Protein AF-A0A9X3BGC1-F1 (afdb_monomer)

Solvent-accessible surface area (backbone atoms only — not comparable to full-atom values): 6948 Å² total; per-residue (Å²): 108,71,72,33,50,47,50,57,51,48,34,34,52,51,17,37,50,50,28,70,72,68,67,51,97,57,63,31,66,60,45,12,53,51,51,49,50,52,40,46,73,70,64,81,45,66,65,68,52,52,48,57,48,52,49,52,49,60,74,45,37,70,66,66,46,47,63,60,49,56,63,49,56,81,45,43,73,62,47,64,76,44,41,67,65,52,52,50,51,54,53,50,49,51,55,50,52,52,51,50,53,52,49,52,50,50,54,54,49,56,58,52,52,67,66,59,78,71,77,82,82,86,129

Foldseek 3Di:
DVVLVCLLVVLLVVLVVVCVVVVDPDRSNVSSVVSVVVCVVVVVDDPVSNVVVVCVCVVCVVVVVVVVVVVCVVVVVVCVVCVVVVVCVVVVVVVVVVVVVVVVVVVVVVVVVVVVVVPPPDD

Secondary structure (DSSP, 8-state):
-HHHHHHHHHHHHHHHHHHHHHT--S-HHHHHHHHHHHHHHTT-S-HHHHHHHHHHHHHTHHHHHHHHHHHHHTTHHHHHHTHHHHHHHHHHHHHHHHHHHHHHHHHHHHHHHHHHTTSSS--

pLDDT: mean 82.37, std 14.38, range [38.72, 96.31]

Radius of gyration: 22.06 Å; Cα contacts (8 Å, |Δi|>4): 43; chains: 1; bounding box: 65×42×44 Å

Organism: NCBI:txid2982496

Structure (mmCIF, N/CA/C/O backbone):
data_AF-A0A9X3BGC1-F1
#
_entry.id   AF-A0A9X3BGC1-F1
#
loop_
_atom_site.group_PDB
_atom_site.id
_atom_site.type_symbol
_atom_site.label_atom_id
_atom_site.label_alt_id
_atom_site.label_comp_id
_atom_site.label_asym_id
_atom_site.label_entity_id
_atom_site.label_seq_id
_atom_site.pdbx_PDB_ins_code
_atom_site.Cartn_x
_atom_site.Cartn_y
_atom_site.Cartn_z
_atom_site.occupancy
_atom_site.B_iso_or_equiv
_atom_site.auth_seq_id
_atom_site.auth_comp_id
_atom_site.auth_asym_id
_atom_site.auth_atom_id
_atom_site.pdbx_PDB_model_num
ATOM 1 N N . MET A 1 1 ? 4.385 7.498 22.507 1.00 65.38 1 MET A N 1
ATOM 2 C CA . MET A 1 1 ? 4.896 6.964 21.225 1.00 65.38 1 MET A CA 1
ATOM 3 C C . MET A 1 1 ? 4.723 5.454 21.062 1.00 65.38 1 MET A C 1
ATOM 5 O O . MET A 1 1 ? 3.961 5.062 20.190 1.00 65.38 1 MET A O 1
ATOM 9 N N . ILE A 1 2 ? 5.319 4.586 21.894 1.00 76.50 2 ILE A N 1
ATOM 10 C CA . ILE A 1 2 ? 5.221 3.112 21.717 1.00 76.50 2 ILE A CA 1
ATOM 11 C C . ILE A 1 2 ? 3.773 2.591 21.761 1.00 76.50 2 ILE A C 1
ATOM 13 O O . ILE A 1 2 ? 3.368 1.829 20.888 1.00 76.50 2 ILE A O 1
ATOM 17 N N . LYS A 1 3 ? 2.950 3.084 22.700 1.00 76.75 3 LYS A N 1
ATOM 18 C CA . LYS A 1 3 ? 1.509 2.767 22.753 1.00 76.75 3 LYS A CA 1
ATOM 19 C C . LYS A 1 3 ? 0.754 3.155 21.473 1.00 76.75 3 LYS A C 1
ATOM 21 O O . LYS A 1 3 ? -0.196 2.483 21.108 1.0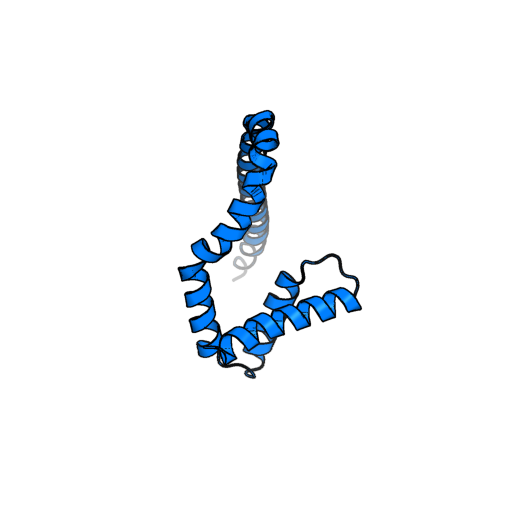0 76.75 3 LYS A O 1
ATOM 26 N N . GLN A 1 4 ? 1.173 4.222 20.792 1.00 81.81 4 GLN A N 1
ATOM 27 C CA . GLN A 1 4 ? 0.526 4.728 19.574 1.00 81.81 4 GLN A CA 1
ATOM 28 C C . GLN A 1 4 ? 0.925 3.894 18.350 1.00 81.81 4 GLN A C 1
ATOM 30 O O . GLN A 1 4 ? 0.061 3.513 17.565 1.00 81.81 4 GLN A O 1
ATOM 35 N N . CYS A 1 5 ? 2.209 3.532 18.239 1.00 82.19 5 CYS A N 1
ATOM 36 C CA . CYS A 1 5 ? 2.678 2.551 17.254 1.00 82.19 5 CYS A CA 1
ATOM 37 C C . CYS A 1 5 ? 1.954 1.212 17.403 1.00 82.19 5 CYS A C 1
ATOM 39 O O . CYS A 1 5 ? 1.499 0.653 16.410 1.00 82.19 5 CYS A O 1
ATOM 41 N N . ALA A 1 6 ? 1.806 0.724 18.638 1.00 85.19 6 ALA A N 1
ATOM 42 C CA . ALA A 1 6 ? 1.115 -0.532 18.913 1.00 85.19 6 ALA A CA 1
ATOM 43 C C . ALA A 1 6 ? -0.356 -0.508 18.466 1.00 85.19 6 ALA A C 1
ATOM 45 O O . ALA A 1 6 ? -0.866 -1.539 18.048 1.00 85.19 6 ALA A O 1
ATOM 46 N N . ILE A 1 7 ? -1.026 0.651 18.491 1.00 85.81 7 ILE A N 1
ATOM 47 C CA . ILE A 1 7 ? -2.402 0.782 17.984 1.00 85.81 7 ILE A CA 1
ATOM 48 C C . ILE A 1 7 ? -2.439 0.628 16.458 1.00 85.81 7 ILE A C 1
ATOM 50 O O . ILE A 1 7 ? -3.262 -0.131 15.953 1.00 85.81 7 ILE A O 1
ATOM 54 N N . ILE A 1 8 ? -1.554 1.307 15.715 1.00 87.19 8 ILE A N 1
ATOM 55 C CA . ILE A 1 8 ? -1.519 1.205 14.243 1.00 87.19 8 ILE A CA 1
ATOM 56 C C . ILE A 1 8 ? -1.108 -0.204 13.805 1.00 87.19 8 ILE A C 1
ATOM 58 O O . ILE A 1 8 ? -1.780 -0.804 12.968 1.00 87.19 8 ILE A O 1
ATOM 62 N N . LEU A 1 9 ? -0.038 -0.747 14.393 1.00 88.25 9 LEU A N 1
ATOM 63 C CA . LEU A 1 9 ? 0.436 -2.096 14.087 1.00 88.25 9 LEU A CA 1
ATOM 64 C C . LEU A 1 9 ? -0.573 -3.158 14.522 1.00 88.25 9 LEU A C 1
ATO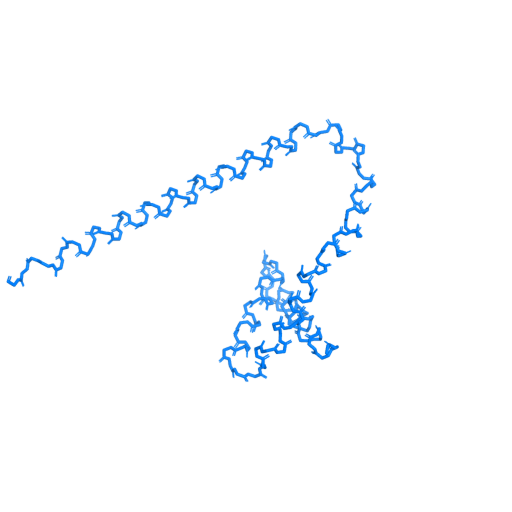M 66 O O . LEU A 1 9 ? -0.866 -4.052 13.745 1.00 88.25 9 LEU A O 1
ATOM 70 N N . GLY A 1 10 ? -1.170 -3.028 15.709 1.00 88.25 10 GLY A N 1
ATOM 71 C CA . GLY A 1 10 ? -2.209 -3.941 16.181 1.00 88.25 10 GLY A CA 1
ATOM 72 C C . GLY A 1 10 ? -3.435 -3.936 15.272 1.00 88.25 10 GLY A C 1
ATOM 73 O O . GLY A 1 10 ? -3.951 -4.995 14.934 1.00 88.25 10 GLY A O 1
ATOM 74 N N . CYS A 1 11 ? -3.860 -2.764 14.797 1.00 86.38 11 CYS A N 1
ATOM 75 C CA . CYS A 1 11 ? -4.944 -2.648 13.825 1.00 86.38 11 CYS A CA 1
ATOM 76 C C . CYS A 1 11 ? -4.602 -3.334 12.490 1.00 86.38 11 CYS A C 1
ATOM 78 O O . CYS A 1 11 ? -5.440 -4.030 11.918 1.00 86.38 11 CYS A O 1
ATOM 80 N N . LEU A 1 12 ? -3.360 -3.188 12.018 1.00 89.19 12 LEU A N 1
ATOM 81 C CA . LEU A 1 12 ? -2.870 -3.876 10.824 1.00 89.19 12 LEU A CA 1
ATOM 82 C C . LEU A 1 12 ? -2.851 -5.399 11.020 1.00 89.19 12 LEU A C 1
ATOM 84 O O . LEU A 1 12 ? -3.343 -6.115 10.155 1.00 89.19 12 LEU A O 1
ATOM 88 N N . THR A 1 13 ? -2.352 -5.887 12.161 1.00 90.25 13 THR A N 1
ATOM 89 C CA . THR A 1 13 ? -2.333 -7.317 12.508 1.00 90.25 13 THR A CA 1
ATOM 90 C C . THR A 1 13 ? -3.743 -7.892 12.594 1.00 90.25 13 THR A C 1
ATOM 92 O O . THR A 1 13 ? -3.988 -8.977 12.080 1.00 90.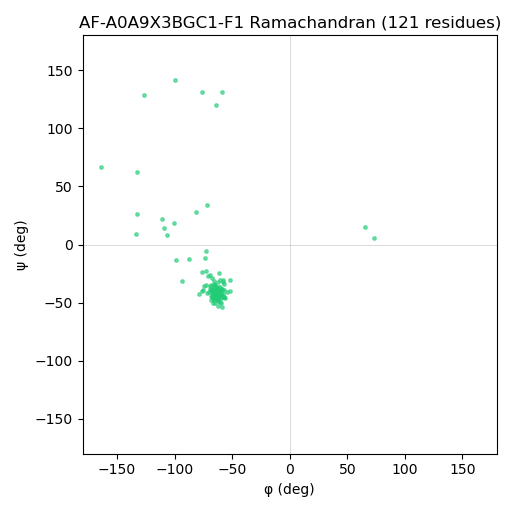25 13 THR A O 1
ATOM 95 N N . ILE A 1 14 ? -4.692 -7.165 13.193 1.00 88.56 14 ILE A N 1
ATOM 96 C CA . ILE A 1 14 ? -6.101 -7.581 13.233 1.00 88.56 14 ILE A CA 1
ATOM 97 C C . ILE A 1 14 ? -6.693 -7.592 11.818 1.00 88.56 14 ILE A C 1
ATOM 99 O O . ILE A 1 14 ? -7.418 -8.518 11.472 1.00 88.56 14 ILE A O 1
ATOM 103 N N . GLY A 1 15 ? -6.368 -6.604 10.980 1.00 86.81 15 GLY A N 1
ATOM 104 C CA . GLY A 1 15 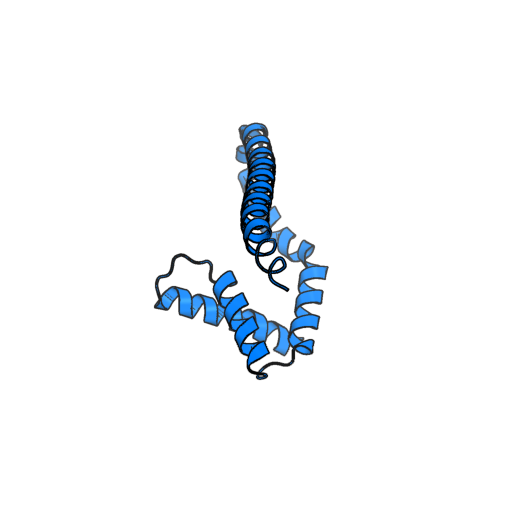? -6.796 -6.576 9.581 1.00 86.81 15 GLY A CA 1
ATOM 105 C C . GLY A 1 15 ? -6.261 -7.757 8.767 1.00 86.81 15 GLY A C 1
ATOM 106 O O . GLY A 1 15 ? -6.999 -8.328 7.970 1.00 86.81 15 GLY A O 1
ATOM 107 N N . GLU A 1 16 ? -5.013 -8.159 9.005 1.00 89.12 16 GLU A N 1
ATOM 108 C CA . GLU A 1 16 ? -4.394 -9.348 8.405 1.00 89.12 16 GLU A CA 1
ATOM 109 C C . GLU A 1 16 ? -5.078 -10.629 8.900 1.00 89.12 16 GLU A C 1
ATOM 111 O O . GLU A 1 16 ? -5.519 -11.444 8.096 1.00 89.12 16 GLU A O 1
ATOM 116 N N . LEU A 1 17 ? -5.321 -10.739 10.210 1.00 88.75 17 LEU A N 1
ATOM 117 C CA . LEU A 1 17 ? -6.059 -11.854 10.801 1.00 88.75 17 LEU A CA 1
ATOM 118 C C . LEU A 1 17 ? -7.460 -11.995 10.175 1.00 88.75 17 LEU A C 1
ATOM 120 O O . LEU A 1 17 ? -7.854 -13.086 9.776 1.00 88.75 17 LEU A O 1
ATOM 124 N N . ILE A 1 18 ? -8.196 -10.890 10.013 1.00 84.88 18 ILE A N 1
ATOM 125 C CA . ILE A 1 18 ? -9.524 -10.881 9.381 1.00 84.88 18 ILE A CA 1
ATOM 126 C C . ILE A 1 18 ? -9.447 -11.310 7.911 1.00 84.88 18 ILE A C 1
ATOM 128 O O . ILE A 1 18 ? -10.298 -12.079 7.461 1.00 84.88 18 ILE A O 1
ATOM 132 N N . VAL A 1 19 ? -8.450 -10.842 7.154 1.00 86.62 19 VAL A N 1
ATOM 133 C CA . VAL A 1 19 ? -8.247 -11.252 5.754 1.00 86.62 19 VAL A CA 1
ATOM 134 C C . VAL A 1 19 ? -7.938 -12.741 5.661 1.00 86.62 19 VAL A C 1
ATOM 136 O O . VAL A 1 19 ? -8.561 -13.438 4.860 1.00 86.62 19 VAL A O 1
ATOM 139 N N . SER A 1 20 ? -7.046 -13.231 6.519 1.00 82.56 20 SER A N 1
ATOM 140 C CA . SER A 1 20 ? -6.670 -14.639 6.602 1.00 82.56 20 SER A CA 1
ATOM 141 C C . SER A 1 20 ? -7.853 -15.540 6.991 1.00 82.56 20 SER A C 1
ATOM 143 O O . SER A 1 20 ? -7.989 -16.629 6.442 1.00 82.56 20 SER A O 1
ATOM 145 N N . LEU A 1 21 ? -8.760 -15.081 7.864 1.00 83.94 21 LEU A N 1
ATOM 146 C CA . LEU A 1 21 ? -9.988 -15.811 8.220 1.00 83.94 21 LEU A CA 1
ATOM 147 C C . LEU A 1 21 ? -11.078 -15.748 7.139 1.00 83.94 21 LEU A C 1
ATOM 149 O O . LEU A 1 21 ? -11.761 -16.740 6.900 1.00 83.94 21 LEU A O 1
ATOM 153 N N . THR A 1 22 ? -11.271 -14.592 6.498 1.00 76.94 22 THR A N 1
ATOM 154 C CA . THR A 1 22 ? -12.375 -14.380 5.541 1.00 76.94 22 THR A CA 1
ATOM 155 C C . THR A 1 22 ? -11.995 -14.808 4.115 1.00 76.94 22 THR A C 1
ATOM 157 O O . THR A 1 22 ? -12.857 -14.904 3.245 1.00 76.94 22 THR A O 1
ATOM 160 N N . GLY A 1 23 ? -10.709 -15.053 3.839 1.00 74.69 23 GLY A N 1
ATOM 161 C CA . GLY A 1 23 ? -10.207 -15.469 2.522 1.00 74.69 23 GLY A CA 1
ATOM 162 C C . GLY A 1 23 ? -10.376 -14.417 1.418 1.00 74.69 23 GLY A C 1
ATOM 163 O O . GLY A 1 23 ? -10.279 -14.727 0.229 1.00 74.69 23 GLY A O 1
ATOM 164 N N . ILE A 1 24 ? -10.659 -13.164 1.781 1.00 76.06 24 ILE A N 1
ATOM 165 C CA . ILE A 1 24 ? -10.904 -12.083 0.824 1.00 76.06 24 ILE A CA 1
ATOM 166 C C . ILE A 1 24 ? -9.566 -11.625 0.227 1.00 76.06 24 ILE A C 1
ATOM 168 O O . ILE A 1 24 ? -8.637 -11.302 0.956 1.00 76.06 24 ILE A O 1
ATOM 172 N N . LYS A 1 25 ? -9.480 -11.504 -1.106 1.00 74.69 25 LYS A N 1
ATOM 173 C CA . LYS A 1 25 ? -8.299 -11.005 -1.851 1.00 74.69 25 LYS A CA 1
ATOM 174 C C . LYS A 1 25 ? -8.051 -9.491 -1.701 1.00 74.69 25 LYS A C 1
ATOM 176 O O . LYS A 1 25 ? -7.648 -8.829 -2.655 1.00 74.69 25 LYS A O 1
ATOM 181 N N . LEU A 1 26 ? -8.346 -8.912 -0.543 1.00 81.38 26 LEU A N 1
ATOM 182 C CA . LEU A 1 26 ? -8.091 -7.501 -0.277 1.00 81.38 26 LEU A CA 1
ATOM 183 C C . LEU A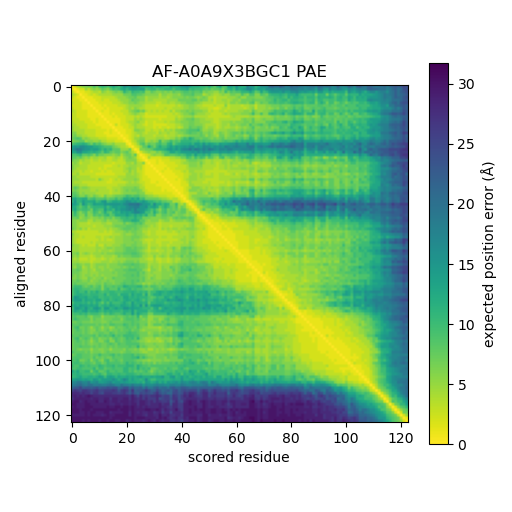 1 26 ? -6.796 -7.360 0.534 1.00 81.38 26 LEU A C 1
ATOM 185 O O . LEU A 1 26 ? -6.553 -8.163 1.433 1.00 81.38 26 LEU A O 1
ATOM 189 N N . PRO A 1 27 ? -5.966 -6.338 0.260 1.00 85.44 27 PRO A N 1
ATOM 190 C CA . PRO A 1 27 ? -4.788 -6.066 1.069 1.00 85.44 27 PRO A CA 1
ATOM 191 C C . PRO A 1 27 ? -5.190 -5.811 2.522 1.00 85.44 27 PRO A C 1
ATOM 193 O O . PRO A 1 27 ? -6.040 -4.957 2.784 1.00 85.44 27 PRO A O 1
ATOM 196 N N . ALA A 1 28 ? -4.515 -6.468 3.466 1.00 86.56 28 ALA A N 1
ATOM 197 C CA . ALA A 1 28 ? -4.735 -6.288 4.904 1.00 86.56 28 ALA A CA 1
ATOM 198 C C . ALA A 1 28 ? -4.679 -4.814 5.349 1.00 86.56 28 ALA A C 1
ATOM 200 O O . ALA A 1 28 ? -5.406 -4.408 6.253 1.00 86.56 28 ALA A O 1
ATOM 201 N N . SER A 1 29 ? -3.883 -3.984 4.661 1.00 89.62 29 SER A N 1
ATOM 202 C CA . SER A 1 29 ? -3.807 -2.536 4.897 1.00 89.62 29 SER A CA 1
ATOM 203 C C . SER A 1 29 ? -5.151 -1.817 4.709 1.00 89.62 29 SER A C 1
ATOM 205 O O . SER A 1 29 ? -5.485 -0.943 5.510 1.00 89.62 29 SER A O 1
ATOM 207 N N . ILE A 1 30 ? -5.963 -2.210 3.718 1.00 91.44 30 ILE A N 1
ATOM 208 C CA . ILE A 1 30 ? -7.287 -1.610 3.491 1.00 91.44 30 ILE A CA 1
ATOM 209 C C . ILE A 1 30 ? -8.230 -1.979 4.640 1.00 91.44 30 ILE A C 1
ATOM 211 O O . ILE A 1 30 ? -8.907 -1.103 5.180 1.00 91.44 30 ILE A O 1
ATOM 215 N N . ILE A 1 31 ? -8.235 -3.250 5.061 1.00 89.44 31 ILE A N 1
ATOM 216 C CA . ILE A 1 31 ? -9.054 -3.708 6.192 1.00 89.44 31 ILE A CA 1
ATOM 217 C C . ILE A 1 31 ? -8.625 -2.988 7.473 1.00 89.44 31 ILE A C 1
ATOM 219 O O . ILE A 1 31 ? -9.477 -2.464 8.185 1.00 89.44 31 ILE A O 1
ATOM 223 N N . GLY A 1 32 ? -7.320 -2.888 7.739 1.00 88.06 32 GLY A N 1
ATOM 224 C CA . GLY A 1 32 ? -6.787 -2.149 8.885 1.00 88.06 32 GLY A CA 1
ATOM 225 C C . GLY A 1 32 ? -7.194 -0.672 8.882 1.00 88.06 32 GLY A C 1
ATOM 226 O O . GLY A 1 32 ? -7.562 -0.131 9.920 1.00 88.06 32 GLY A O 1
ATOM 227 N N . MET A 1 33 ? -7.217 -0.006 7.723 1.00 89.69 33 MET A N 1
ATOM 228 C CA . MET A 1 33 ? -7.683 1.383 7.626 1.00 89.69 33 MET A CA 1
ATOM 229 C C . MET A 1 33 ? -9.177 1.516 7.966 1.00 89.69 33 MET A C 1
ATOM 231 O O . MET A 1 33 ? -9.574 2.437 8.688 1.00 89.69 33 MET A O 1
ATOM 235 N N . ILE A 1 3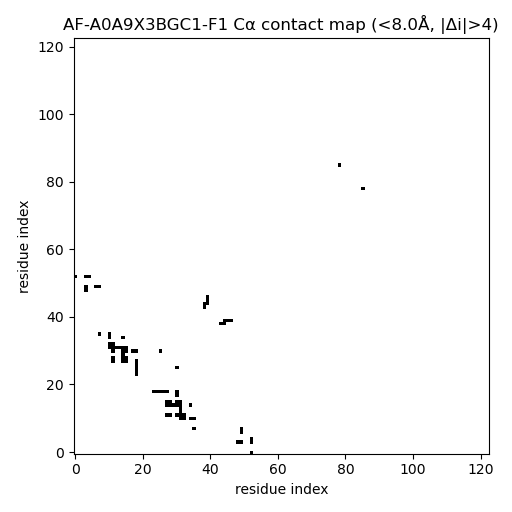4 ? -10.009 0.584 7.488 1.00 90.19 34 ILE A N 1
ATOM 236 C CA . ILE A 1 34 ? -11.446 0.551 7.796 1.00 90.19 34 ILE A CA 1
ATOM 237 C C . ILE A 1 34 ? -11.658 0.270 9.288 1.00 90.19 34 ILE A C 1
ATOM 239 O O . ILE A 1 34 ? -12.407 0.990 9.947 1.00 90.19 34 ILE A O 1
ATOM 243 N N . LEU A 1 35 ? -10.952 -0.716 9.844 1.00 86.62 35 LEU A N 1
ATOM 244 C CA . LEU A 1 35 ? -11.018 -1.086 11.257 1.00 86.62 35 LEU A CA 1
ATOM 245 C C . LEU A 1 35 ? -10.604 0.079 12.168 1.00 86.62 35 LEU A C 1
ATOM 247 O O . LEU A 1 35 ? -11.274 0.362 13.165 1.00 86.62 35 LEU A O 1
ATOM 251 N N . LEU A 1 36 ? -9.540 0.800 11.801 1.00 86.50 36 LEU A N 1
ATOM 252 C CA . LEU A 1 36 ? -9.082 1.988 12.520 1.00 86.50 36 LEU A CA 1
ATOM 253 C C . LEU A 1 36 ? -10.146 3.087 12.490 1.00 86.50 36 LEU A C 1
ATOM 255 O O . LEU A 1 36 ? -10.419 3.715 13.511 1.00 86.50 36 LEU A O 1
ATOM 259 N N . THR A 1 37 ? -10.779 3.284 11.331 1.00 87.50 37 THR A N 1
ATOM 260 C CA . THR A 1 37 ? -11.854 4.266 11.143 1.00 87.50 37 THR A CA 1
ATOM 261 C C . THR A 1 37 ? -13.070 3.935 12.008 1.00 87.50 37 THR A C 1
ATOM 263 O O . THR A 1 37 ? -13.592 4.813 12.695 1.00 87.50 37 THR A O 1
ATOM 266 N N . VAL A 1 38 ? -13.500 2.670 12.026 1.00 87.25 38 VAL A N 1
ATOM 267 C CA . VAL A 1 38 ? -14.609 2.195 12.870 1.00 87.25 38 VAL A CA 1
ATOM 268 C C . VAL A 1 38 ? -14.268 2.344 14.353 1.00 87.25 38 VAL A C 1
ATOM 270 O O . VAL A 1 38 ? -15.086 2.850 15.117 1.00 87.25 38 VAL A O 1
ATOM 273 N N . SER A 1 39 ? -13.047 1.999 14.762 1.00 81.00 39 SER A N 1
ATOM 274 C CA . SER A 1 39 ? -12.612 2.132 16.159 1.00 81.00 39 SER A CA 1
ATOM 275 C C . SER A 1 39 ? -12.530 3.591 16.625 1.00 81.00 39 SER A C 1
ATOM 277 O O . SER A 1 39 ? -12.848 3.891 17.776 1.00 81.00 39 SER A O 1
ATOM 279 N N . LEU A 1 40 ? -12.157 4.516 15.731 1.00 82.56 40 LEU A N 1
ATOM 280 C CA . LEU A 1 40 ? -12.227 5.958 15.990 1.00 82.56 40 LEU A CA 1
ATOM 281 C C . LEU A 1 40 ? -13.677 6.443 16.104 1.00 82.56 40 LEU A C 1
ATOM 283 O O . LEU A 1 40 ? -13.983 7.242 16.986 1.00 82.56 40 LEU A O 1
ATOM 287 N N . ARG A 1 41 ? -14.578 5.953 15.239 1.00 79.88 41 ARG A N 1
ATOM 288 C CA . ARG A 1 41 ? -16.016 6.273 15.291 1.00 79.88 41 ARG A CA 1
ATOM 289 C C . ARG A 1 41 ? -16.688 5.752 16.561 1.00 79.88 41 ARG A C 1
ATOM 291 O O . ARG A 1 41 ? -17.547 6.442 17.094 1.00 79.88 41 ARG A O 1
ATOM 298 N N . ALA A 1 42 ? -16.269 4.592 17.062 1.00 78.94 42 ALA A N 1
ATOM 299 C CA . ALA A 1 42 ? -16.746 4.008 18.315 1.00 78.94 42 ALA A CA 1
ATOM 300 C C . ALA A 1 42 ? -16.221 4.732 19.574 1.00 78.94 42 ALA A C 1
ATOM 302 O O . ALA A 1 42 ? -16.624 4.393 20.682 1.00 78.94 42 ALA A O 1
ATOM 303 N N . GLY A 1 43 ? -15.317 5.713 19.435 1.00 69.25 43 GLY A N 1
ATOM 304 C CA . GLY A 1 43 ? -14.781 6.496 20.556 1.00 69.25 43 GLY A CA 1
ATOM 305 C C . GLY A 1 43 ? -13.791 5.743 21.455 1.00 69.25 43 GLY A C 1
ATOM 306 O O . GLY A 1 43 ? -13.333 6.293 22.454 1.00 69.25 43 GLY A O 1
ATOM 307 N N . TRP A 1 44 ? -13.420 4.510 21.096 1.00 67.12 44 TRP A N 1
ATOM 308 C CA . TRP A 1 44 ? -12.546 3.651 21.905 1.00 67.12 44 TRP A CA 1
ATOM 309 C C . TRP A 1 44 ? -11.078 4.118 21.896 1.00 67.12 44 TRP A C 1
ATOM 311 O O . TRP A 1 44 ? -10.315 3.820 22.814 1.00 67.12 44 TRP A O 1
ATOM 321 N N . ILE A 1 45 ? -10.670 4.877 20.869 1.00 67.88 45 ILE A N 1
ATOM 322 C CA . ILE A 1 45 ? -9.293 5.343 20.649 1.00 67.88 45 ILE A CA 1
ATOM 323 C C . ILE A 1 45 ? -9.258 6.866 20.471 1.00 67.88 45 ILE A C 1
ATOM 325 O O . ILE A 1 45 ? -9.955 7.432 19.630 1.00 67.88 45 ILE A O 1
ATOM 329 N N . LYS A 1 46 ? -8.386 7.544 21.234 1.00 71.19 46 LYS A N 1
ATOM 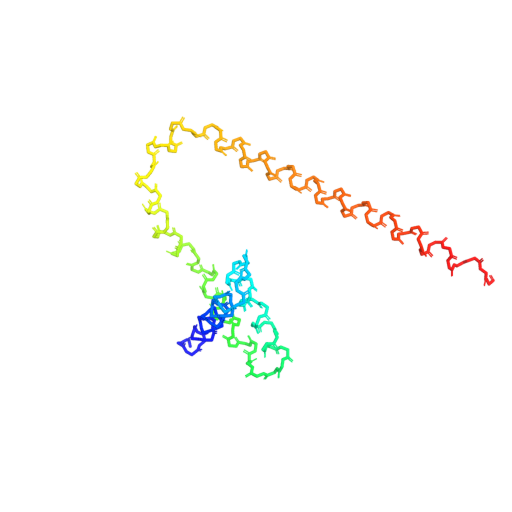330 C CA . LYS A 1 46 ? -8.137 8.987 21.090 1.00 71.19 46 LYS A CA 1
ATOM 331 C C . LYS A 1 46 ? -7.519 9.291 19.723 1.00 71.19 46 LYS A C 1
ATOM 333 O O . LYS A 1 46 ? -6.398 8.874 19.434 1.00 71.19 46 LYS A O 1
ATOM 338 N N . VAL A 1 47 ? -8.214 10.108 18.930 1.00 72.31 47 VAL A N 1
ATOM 339 C CA . VAL A 1 47 ? -7.776 10.565 17.595 1.00 72.31 47 VAL A CA 1
ATOM 340 C C . VAL A 1 47 ? -6.390 11.220 17.641 1.00 72.31 47 VAL A C 1
ATOM 342 O O . VAL A 1 47 ? -5.553 10.951 16.781 1.00 72.31 47 VAL A O 1
ATOM 345 N N . GLN A 1 48 ? -6.113 12.031 18.671 1.00 72.75 48 GLN A N 1
ATOM 346 C CA . GLN A 1 48 ? -4.807 12.681 18.858 1.00 72.75 48 GLN A CA 1
ATOM 347 C C . GLN A 1 48 ? -3.659 11.669 18.920 1.00 72.75 48 GLN A C 1
ATOM 349 O O . GLN A 1 48 ? -2.613 11.886 18.317 1.00 72.75 48 GLN A O 1
ATOM 354 N N . SER A 1 49 ? -3.880 10.529 19.579 1.00 76.88 49 SER A N 1
ATOM 355 C CA . SER A 1 49 ? -2.848 9.518 19.771 1.00 76.88 49 SER A CA 1
ATOM 356 C C . SER A 1 49 ? -2.439 8.848 18.456 1.00 76.88 49 SER A C 1
ATOM 358 O O . SER A 1 49 ? -1.258 8.599 18.243 1.00 76.88 49 SER A O 1
ATOM 360 N N . VAL A 1 50 ? -3.386 8.596 17.553 1.00 83.81 50 VAL A N 1
ATOM 361 C CA . VAL A 1 50 ? -3.096 8.017 16.232 1.00 83.81 50 VAL A CA 1
ATOM 362 C C . VAL A 1 50 ? -2.478 9.058 15.295 1.00 83.81 50 VAL A C 1
ATOM 364 O O . VAL A 1 50 ? -1.547 8.744 14.556 1.00 83.81 50 VAL A O 1
ATOM 367 N N . LYS A 1 51 ? -2.955 10.308 15.351 1.00 85.19 51 LYS A N 1
ATOM 368 C CA . LYS A 1 51 ? -2.498 11.382 14.461 1.00 85.19 51 LYS A CA 1
ATOM 369 C C . LYS A 1 51 ? -1.021 11.724 14.661 1.00 85.19 51 LYS A C 1
ATOM 371 O O . LYS A 1 51 ? -0.308 11.836 13.673 1.00 85.19 51 LYS A O 1
ATOM 376 N N . GLU A 1 52 ? -0.550 11.839 15.904 1.00 86.00 52 GLU A N 1
ATOM 377 C CA . GLU A 1 52 ? 0.859 12.162 16.181 1.00 86.00 52 GLU A CA 1
ATOM 378 C C . GLU A 1 52 ? 1.831 11.137 15.589 1.00 86.00 52 GLU A C 1
ATOM 380 O O . GLU A 1 52 ? 2.828 11.513 14.979 1.00 86.00 52 GLU A O 1
ATOM 385 N N . ILE A 1 53 ? 1.548 9.839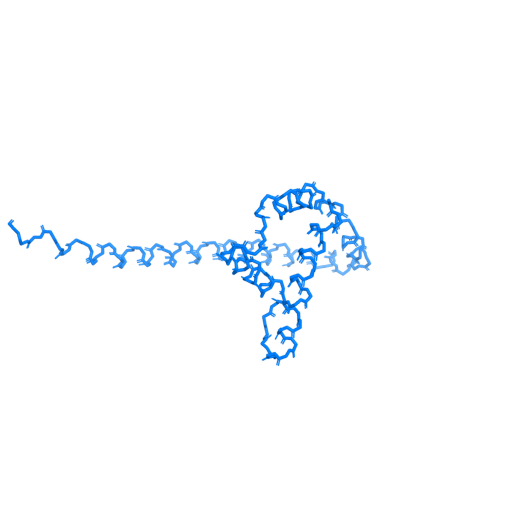 15.744 1.00 88.50 53 ILE A N 1
ATOM 386 C CA . ILE A 1 53 ? 2.433 8.797 15.215 1.00 88.50 53 ILE A CA 1
ATOM 387 C C . ILE A 1 53 ? 2.324 8.676 13.692 1.00 88.50 53 ILE A C 1
ATOM 389 O O . ILE A 1 53 ? 3.338 8.450 13.039 1.00 88.50 53 ILE A O 1
ATOM 393 N N . ALA A 1 54 ? 1.129 8.861 13.121 1.00 88.56 54 ALA A N 1
ATOM 394 C CA . ALA A 1 54 ? 0.935 8.863 11.675 1.00 88.56 54 ALA A CA 1
ATOM 395 C C . ALA A 1 54 ? 1.706 10.016 11.015 1.00 88.56 54 ALA A C 1
ATOM 397 O O . ALA A 1 54 ? 2.343 9.810 9.983 1.00 88.56 54 ALA A O 1
ATOM 398 N N . ASP A 1 55 ? 1.709 11.196 11.638 1.00 90.25 55 ASP A N 1
ATOM 399 C CA . ASP A 1 55 ? 2.491 12.350 11.191 1.00 90.25 55 ASP A CA 1
ATOM 400 C C . ASP A 1 55 ? 3.997 12.066 11.293 1.00 90.25 55 ASP A C 1
ATOM 402 O O . ASP A 1 55 ? 4.734 12.268 10.333 1.00 90.25 55 ASP A O 1
ATOM 406 N N . LEU A 1 56 ? 4.445 11.459 12.400 1.00 90.50 56 LEU A N 1
ATOM 407 C CA . LEU A 1 56 ? 5.839 11.044 12.592 1.00 90.50 56 LEU A CA 1
ATOM 408 C C . LEU A 1 56 ? 6.303 10.036 11.519 1.00 90.50 56 LEU A C 1
ATOM 410 O O . LEU A 1 56 ? 7.391 10.185 10.958 1.00 90.50 56 LEU A O 1
ATOM 414 N N . LEU A 1 57 ? 5.483 9.018 11.227 1.00 89.94 57 LEU A N 1
ATOM 415 C CA . LEU A 1 57 ? 5.760 7.996 10.212 1.00 89.94 57 LEU A CA 1
ATOM 416 C C . LEU A 1 57 ? 5.763 8.592 8.805 1.00 89.94 57 LEU A C 1
ATOM 418 O O . LEU A 1 57 ? 6.646 8.276 8.018 1.00 89.94 57 LEU A O 1
ATOM 422 N N . THR A 1 58 ? 4.812 9.479 8.508 1.00 91.94 58 THR A N 1
ATOM 423 C CA . THR A 1 58 ? 4.717 10.160 7.209 1.00 91.94 58 THR A CA 1
ATOM 424 C C . THR A 1 58 ? 5.888 11.122 7.011 1.00 91.94 58 THR A C 1
ATOM 426 O O . THR A 1 58 ? 6.478 11.173 5.936 1.00 91.94 58 THR A O 1
ATOM 429 N N . LYS A 1 59 ? 6.302 11.824 8.070 1.00 93.62 59 LYS A N 1
ATOM 430 C CA . LYS A 1 59 ? 7.474 12.705 8.066 1.00 93.62 59 LYS A CA 1
ATOM 431 C C . LYS A 1 59 ? 8.780 11.936 7.856 1.00 93.62 59 LYS A C 1
ATOM 433 O O . LYS A 1 59 ? 9.678 12.440 7.191 1.00 93.62 59 LYS A O 1
ATOM 438 N N . ASN A 1 60 ? 8.883 10.716 8.387 1.00 93.06 60 ASN A N 1
ATOM 439 C CA . ASN A 1 60 ? 10.047 9.839 8.212 1.00 93.06 60 ASN A CA 1
ATOM 440 C C . ASN A 1 60 ? 9.830 8.760 7.144 1.00 93.06 60 ASN A C 1
ATOM 442 O O . ASN A 1 60 ? 10.568 7.778 7.098 1.00 93.06 60 ASN A O 1
ATOM 446 N N . LEU A 1 61 ? 8.846 8.931 6.261 1.00 93.50 61 LEU A N 1
ATOM 447 C CA . LEU A 1 61 ? 8.477 7.933 5.261 1.00 93.50 61 LEU A CA 1
ATOM 448 C C . LEU A 1 61 ? 9.658 7.604 4.341 1.00 93.50 61 LEU A C 1
ATOM 450 O O . LEU A 1 61 ? 9.907 6.434 4.066 1.00 93.50 61 LEU A O 1
ATOM 454 N N . ALA A 1 62 ? 10.468 8.605 3.980 1.00 92.75 62 ALA A N 1
ATOM 455 C CA . ALA A 1 62 ? 11.702 8.411 3.220 1.00 92.75 62 ALA A CA 1
ATOM 456 C C . ALA A 1 62 ? 12.637 7.358 3.849 1.00 92.75 62 ALA A C 1
ATOM 458 O O . ALA A 1 62 ? 13.173 6.524 3.127 1.00 92.75 62 ALA A O 1
ATOM 459 N N . PHE A 1 63 ? 12.774 7.328 5.181 1.00 93.75 63 PHE A N 1
ATOM 460 C CA . PHE A 1 63 ? 13.597 6.334 5.879 1.00 93.75 63 PHE A CA 1
ATOM 461 C C . PHE A 1 63 ? 13.059 4.905 5.703 1.00 93.75 63 PHE A C 1
ATOM 463 O O . PHE A 1 63 ? 13.846 3.985 5.509 1.00 93.75 63 PHE A O 1
ATOM 470 N N . PHE A 1 64 ? 11.735 4.709 5.684 1.00 90.31 64 PHE A N 1
ATOM 471 C CA . PHE A 1 64 ? 11.118 3.402 5.407 1.00 90.31 64 PHE A CA 1
ATOM 472 C C . PHE A 1 64 ? 11.256 2.974 3.940 1.00 90.31 64 PHE A C 1
ATOM 474 O O . PHE A 1 64 ? 11.302 1.780 3.645 1.00 90.31 64 PHE A O 1
ATOM 481 N N . PHE A 1 65 ? 11.365 3.933 3.020 1.00 92.69 65 PHE A N 1
ATOM 482 C CA . PHE A 1 65 ? 11.610 3.649 1.608 1.00 92.69 65 PHE A CA 1
ATOM 483 C C . PHE A 1 65 ? 13.064 3.266 1.313 1.00 92.69 65 PHE A C 1
ATOM 485 O O . PHE A 1 65 ? 13.292 2.549 0.340 1.00 92.69 65 PHE A O 1
ATOM 492 N N . VAL A 1 66 ? 14.039 3.660 2.145 1.00 94.25 66 VAL A N 1
ATOM 493 C CA . VAL A 1 66 ? 15.459 3.314 1.934 1.00 94.25 66 VAL A CA 1
ATOM 494 C C . VAL A 1 66 ? 15.684 1.791 1.898 1.00 94.25 66 VAL A C 1
ATOM 496 O O . VAL A 1 66 ? 16.191 1.319 0.881 1.00 94.25 66 VAL A O 1
ATOM 499 N N . PRO A 1 67 ? 15.267 0.981 2.897 1.00 92.50 67 PRO A N 1
ATOM 500 C CA . PRO A 1 67 ? 15.424 -0.477 2.842 1.00 92.50 67 PRO A CA 1
ATOM 501 C C . PRO A 1 67 ? 14.742 -1.116 1.627 1.00 92.50 67 PRO A C 1
ATOM 503 O O . PRO A 1 67 ? 15.328 -1.970 0.962 1.00 92.50 67 PRO A O 1
ATOM 506 N N . SER A 1 68 ? 13.525 -0.670 1.297 1.00 91.19 68 SER A N 1
ATOM 507 C CA . SER A 1 68 ? 12.791 -1.171 0.130 1.00 91.19 68 SER A CA 1
ATOM 508 C C . SER A 1 68 ? 13.481 -0.802 -1.189 1.00 91.19 68 SER A C 1
ATOM 510 O O . SER A 1 68 ? 13.474 -1.594 -2.129 1.00 91.19 68 SER A O 1
ATOM 512 N N . GLY A 1 69 ? 14.094 0.381 -1.269 1.00 90.62 69 GLY A N 1
ATOM 513 C CA . GLY A 1 69 ? 14.864 0.829 -2.428 1.00 90.62 69 GLY A CA 1
ATOM 514 C C . GLY A 1 69 ? 16.172 0.057 -2.595 1.00 90.62 69 GLY A C 1
ATOM 515 O O . GLY A 1 69 ? 16.509 -0.350 -3.704 1.00 90.62 69 GLY A O 1
ATOM 516 N N . VAL A 1 70 ? 16.877 -0.224 -1.496 1.00 92.06 70 VAL A N 1
ATOM 517 C CA . VAL A 1 70 ? 18.093 -1.055 -1.516 1.00 92.06 70 VAL A CA 1
ATOM 518 C C . VAL A 1 70 ? 17.773 -2.483 -1.971 1.00 92.06 70 VAL A C 1
ATOM 520 O O . VAL A 1 70 ? 18.524 -3.050 -2.758 1.00 92.06 70 VAL A O 1
ATOM 523 N N . ALA A 1 71 ? 16.628 -3.047 -1.577 1.00 92.00 71 ALA A N 1
ATOM 524 C CA . ALA A 1 71 ? 16.189 -4.353 -2.074 1.00 92.00 71 ALA A CA 1
ATOM 525 C C . ALA A 1 71 ? 15.992 -4.369 -3.604 1.00 92.00 71 ALA A C 1
ATOM 527 O O . ALA A 1 71 ? 16.341 -5.342 -4.271 1.00 92.00 71 ALA A O 1
ATOM 528 N N . ILE A 1 72 ? 15.497 -3.269 -4.181 1.00 90.88 72 ILE A N 1
ATOM 529 C CA . ILE A 1 72 ? 15.355 -3.104 -5.636 1.00 90.88 72 ILE A CA 1
ATOM 530 C C . ILE A 1 72 ? 16.721 -2.990 -6.329 1.00 90.88 72 ILE A C 1
ATOM 532 O O . ILE A 1 72 ? 16.837 -3.387 -7.491 1.00 90.88 72 ILE A O 1
ATOM 536 N N . MET A 1 73 ? 17.772 -2.524 -5.636 1.00 89.06 73 MET A N 1
ATOM 537 C CA . MET A 1 73 ? 19.109 -2.407 -6.232 1.00 89.06 73 MET A CA 1
ATOM 538 C C . MET A 1 73 ? 19.647 -3.740 -6.774 1.00 89.06 73 MET A C 1
ATOM 540 O O . MET A 1 73 ? 20.336 -3.758 -7.794 1.00 89.06 73 MET A O 1
ATOM 544 N N . LEU A 1 74 ? 19.259 -4.863 -6.161 1.00 88.81 74 LEU A N 1
ATOM 545 C CA . LEU A 1 74 ? 19.601 -6.217 -6.613 1.00 88.81 74 LEU A CA 1
ATOM 546 C C . LEU A 1 74 ? 19.068 -6.537 -8.022 1.00 88.81 74 LEU A C 1
ATOM 548 O O . LEU A 1 74 ? 19.641 -7.365 -8.727 1.00 88.81 74 LEU A O 1
ATOM 552 N N . TYR A 1 75 ? 18.009 -5.854 -8.461 1.00 87.75 75 TYR A N 1
ATOM 553 C CA . TYR A 1 75 ? 17.344 -6.069 -9.748 1.00 87.75 75 TYR A CA 1
ATOM 554 C C . TYR A 1 75 ? 17.624 -4.958 -10.772 1.00 87.75 75 TYR A C 1
ATOM 556 O O . TYR A 1 75 ? 17.043 -4.962 -11.860 1.00 87.75 75 TYR A O 1
ATOM 564 N N . LEU A 1 76 ? 18.544 -4.024 -10.483 1.00 83.62 76 LEU A N 1
ATOM 565 C CA . LEU A 1 76 ? 18.816 -2.870 -11.355 1.00 83.62 76 LEU A CA 1
ATOM 566 C C . LEU A 1 76 ? 19.223 -3.253 -12.774 1.00 83.62 76 LEU A C 1
ATOM 568 O O . LEU A 1 76 ? 18.842 -2.566 -13.714 1.00 83.62 76 LEU A O 1
ATOM 572 N N . LYS A 1 77 ? 19.943 -4.365 -12.954 1.00 81.38 77 LYS A N 1
ATOM 573 C CA . LYS A 1 77 ? 20.332 -4.843 -14.289 1.00 81.38 77 LYS A CA 1
ATOM 574 C C . LYS A 1 77 ? 19.119 -5.191 -15.165 1.00 81.38 77 LYS A C 1
ATOM 576 O O . LYS A 1 77 ? 19.110 -4.873 -16.350 1.00 81.38 77 LYS A O 1
ATOM 581 N N . VAL A 1 78 ? 18.091 -5.810 -14.580 1.00 84.19 78 VAL A N 1
ATOM 582 C CA . VAL A 1 78 ? 16.841 -6.171 -15.276 1.00 84.19 78 VAL A CA 1
ATOM 583 C C . VAL A 1 78 ? 16.012 -4.920 -15.559 1.00 84.19 78 VAL A C 1
ATOM 585 O O . VAL A 1 78 ? 15.494 -4.741 -16.661 1.00 84.19 78 VAL A O 1
ATOM 588 N N . ILE A 1 79 ? 15.944 -4.019 -14.579 1.00 82.56 79 ILE A N 1
ATOM 589 C CA . ILE A 1 79 ? 15.226 -2.748 -14.698 1.00 82.56 79 ILE A CA 1
ATOM 590 C C . ILE A 1 79 ? 15.858 -1.871 -15.781 1.00 82.56 79 ILE A C 1
ATOM 592 O O . ILE A 1 79 ? 15.134 -1.284 -16.575 1.00 82.56 79 ILE A O 1
ATOM 596 N N . GLN A 1 80 ? 17.189 -1.819 -15.870 1.00 80.94 80 GLN A N 1
ATOM 597 C CA . GLN A 1 80 ? 17.899 -1.043 -16.886 1.00 80.94 80 GLN A CA 1
ATOM 598 C C . GLN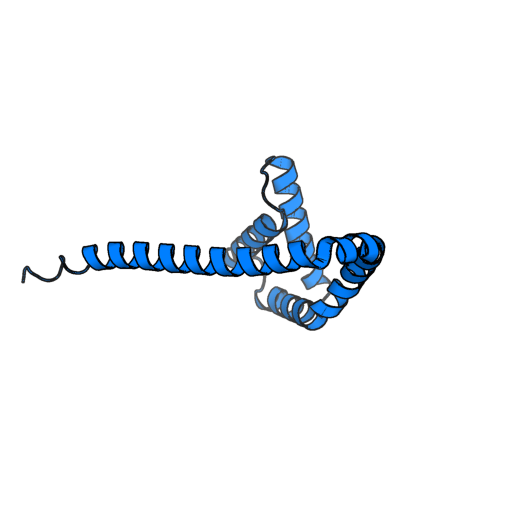 A 1 80 ? 17.622 -1.567 -18.302 1.00 80.94 80 GLN A C 1
ATOM 600 O O . GLN A 1 80 ? 17.418 -0.769 -19.214 1.00 80.94 80 GLN A O 1
ATOM 605 N N . ALA A 1 81 ? 17.548 -2.889 -18.487 1.00 86.69 81 ALA A N 1
ATOM 606 C CA . ALA A 1 81 ? 17.214 -3.491 -19.779 1.00 86.69 81 ALA A CA 1
ATOM 607 C C . ALA A 1 81 ? 15.774 -3.178 -20.233 1.00 86.69 81 ALA A C 1
ATOM 609 O O . ALA A 1 81 ? 15.514 -3.058 -21.426 1.00 86.69 81 ALA A O 1
ATOM 610 N N . SER A 1 82 ? 14.844 -3.015 -19.287 1.00 87.44 82 SER A N 1
ATOM 611 C CA . SER A 1 82 ? 13.423 -2.735 -19.549 1.00 87.44 82 SER A CA 1
ATOM 612 C C . SER A 1 82 ? 12.996 -1.326 -19.129 1.00 87.44 82 SER A C 1
ATOM 614 O O . SER A 1 82 ? 11.812 -1.070 -18.919 1.00 87.44 82 SER A O 1
ATOM 616 N N . PHE A 1 83 ? 13.937 -0.388 -19.015 1.00 86.69 83 PHE A N 1
ATOM 617 C CA . PHE A 1 83 ? 13.656 0.932 -18.449 1.00 86.69 83 PHE A CA 1
ATOM 618 C C . PHE A 1 83 ? 12.580 1.680 -19.245 1.00 86.69 83 PHE A C 1
ATOM 620 O O . PHE A 1 83 ? 11.645 2.244 -18.680 1.00 86.69 83 PHE A O 1
ATOM 627 N N . TRP A 1 84 ? 12.671 1.614 -20.574 1.00 90.00 84 TRP A N 1
ATOM 628 C CA . TRP A 1 84 ? 11.740 2.282 -21.479 1.00 90.00 84 TRP A CA 1
ATOM 629 C C . TRP A 1 84 ? 10.292 1.781 -21.353 1.00 90.00 84 TRP A C 1
ATOM 631 O O . TRP A 1 84 ? 9.410 2.600 -21.086 1.00 90.00 84 TRP A O 1
ATOM 641 N N . PRO A 1 85 ? 10.010 0.465 -21.442 1.00 90.94 85 PRO A N 1
ATOM 642 C CA . PRO A 1 85 ? 8.656 -0.038 -21.222 1.00 90.94 85 PRO A CA 1
ATOM 643 C C . PRO A 1 85 ? 8.126 0.216 -19.802 1.00 90.94 85 PRO A C 1
ATOM 645 O O . PRO A 1 85 ? 6.932 0.472 -19.652 1.00 90.94 85 PRO A O 1
ATOM 648 N N . ILE A 1 86 ? 8.973 0.218 -18.765 1.00 90.25 86 ILE A N 1
ATOM 649 C CA . ILE A 1 86 ? 8.544 0.528 -17.387 1.00 90.25 86 ILE A CA 1
ATOM 650 C C . ILE A 1 86 ? 8.057 1.978 -17.286 1.00 90.25 86 ILE A C 1
ATOM 652 O O . ILE A 1 86 ? 6.956 2.229 -16.801 1.00 90.25 86 ILE A O 1
ATOM 656 N N . VAL A 1 87 ? 8.843 2.935 -17.783 1.00 92.56 87 VAL A N 1
ATOM 657 C CA . VAL A 1 87 ? 8.497 4.362 -17.712 1.00 92.56 87 VAL A CA 1
ATOM 658 C C . VAL A 1 87 ? 7.248 4.668 -18.537 1.00 92.56 87 VAL A C 1
ATOM 660 O O . VAL A 1 87 ? 6.335 5.335 -18.048 1.00 92.56 87 VAL A O 1
ATOM 663 N N . ILE A 1 88 ? 7.172 4.144 -19.763 1.00 94.25 88 ILE A N 1
ATOM 664 C CA . ILE A 1 88 ? 6.036 4.377 -20.663 1.00 94.25 88 ILE A CA 1
ATOM 665 C C . ILE A 1 88 ? 4.755 3.758 -20.095 1.00 94.25 88 ILE A C 1
ATOM 667 O O . ILE A 1 88 ? 3.712 4.408 -20.108 1.00 94.25 88 ILE A O 1
ATOM 671 N N . SER A 1 89 ? 4.814 2.534 -19.562 1.00 94.38 89 SER A N 1
ATOM 672 C CA . SER A 1 89 ? 3.638 1.891 -18.963 1.00 94.38 89 SER A CA 1
ATOM 673 C C . SER A 1 89 ? 3.188 2.580 -17.673 1.00 94.38 89 SER A C 1
ATOM 675 O O . SER A 1 89 ? 1.987 2.771 -17.479 1.00 94.38 89 SER A O 1
ATOM 677 N N . ALA A 1 90 ? 4.114 3.023 -16.818 1.00 93.75 90 ALA A N 1
ATOM 678 C CA . ALA A 1 90 ? 3.789 3.732 -15.582 1.00 93.75 90 ALA A CA 1
ATOM 679 C C . ALA A 1 90 ? 3.161 5.110 -15.850 1.00 93.75 90 ALA A C 1
ATOM 681 O O . ALA A 1 90 ? 2.086 5.416 -15.330 1.00 93.75 90 ALA A O 1
ATOM 682 N N . LEU A 1 91 ? 3.785 5.931 -16.700 1.00 95.56 91 LEU A N 1
ATOM 683 C CA . LEU A 1 91 ? 3.245 7.244 -17.068 1.00 95.56 91 LEU A CA 1
ATOM 684 C C . LEU A 1 91 ? 1.952 7.106 -17.873 1.00 95.56 91 LEU A C 1
ATOM 686 O O . LEU A 1 91 ? 0.966 7.777 -17.572 1.00 95.56 91 LEU A O 1
ATOM 690 N N . GLY A 1 92 ? 1.934 6.205 -18.856 1.00 95.88 92 GLY A N 1
ATOM 691 C CA . GLY A 1 92 ? 0.769 5.953 -19.696 1.00 95.88 92 GLY A CA 1
ATOM 692 C C . GLY A 1 92 ? -0.438 5.505 -18.878 1.00 95.88 92 GLY A C 1
ATOM 693 O O . GLY A 1 92 ? -1.504 6.109 -18.982 1.00 95.88 92 GLY A O 1
ATOM 694 N N . SER A 1 93 ? -0.271 4.507 -18.003 1.00 95.75 93 SER A N 1
ATOM 695 C CA . SER A 1 93 ? -1.356 4.048 -17.126 1.00 95.75 93 SER A CA 1
ATOM 696 C C . SER A 1 93 ? -1.827 5.147 -16.178 1.00 95.75 93 SER A C 1
ATOM 698 O O . SER A 1 93 ? -3.031 5.319 -16.022 1.00 95.75 93 SER A O 1
ATOM 700 N N . THR A 1 94 ? -0.918 5.952 -15.621 1.00 95.62 94 THR A N 1
ATOM 701 C CA . THR A 1 94 ? -1.284 7.076 -14.749 1.00 95.62 94 THR A CA 1
ATOM 702 C C . THR A 1 94 ? -2.164 8.090 -15.482 1.00 95.62 94 THR A C 1
ATOM 704 O O . THR A 1 94 ? -3.233 8.443 -14.987 1.00 95.62 94 THR A O 1
ATOM 707 N N . VAL A 1 95 ? -1.770 8.523 -16.686 1.00 96.00 95 VAL A N 1
ATOM 708 C CA . VAL A 1 95 ? -2.558 9.475 -17.489 1.00 96.00 95 VAL A CA 1
ATOM 709 C C . VAL A 1 95 ? -3.921 8.887 -17.855 1.00 96.00 95 VAL A C 1
ATOM 711 O O . VAL A 1 95 ? -4.940 9.563 -17.707 1.00 96.00 95 VAL A O 1
ATOM 714 N N . ILE A 1 96 ? -3.958 7.621 -18.276 1.00 96.31 96 ILE A N 1
ATOM 715 C CA . ILE A 1 96 ? -5.203 6.933 -18.635 1.00 96.31 96 ILE A CA 1
ATOM 716 C C . ILE A 1 96 ? -6.133 6.824 -17.420 1.00 96.31 96 ILE A C 1
ATOM 718 O O . ILE A 1 96 ? -7.306 7.173 -17.525 1.00 96.31 96 ILE A O 1
ATOM 722 N N . ILE A 1 97 ? -5.629 6.398 -16.258 1.00 96.19 97 ILE A N 1
ATOM 723 C CA . ILE A 1 97 ? -6.415 6.284 -15.020 1.00 96.19 97 ILE A CA 1
ATOM 724 C C . ILE A 1 97 ? -6.992 7.646 -14.625 1.00 96.19 97 ILE A C 1
ATOM 726 O O . ILE A 1 97 ? -8.172 7.728 -14.275 1.00 96.19 97 ILE A O 1
ATOM 730 N N . LEU A 1 98 ? -6.200 8.720 -14.718 1.00 94.81 98 LEU A N 1
ATOM 731 C CA . LEU A 1 98 ? -6.662 10.077 -14.423 1.00 94.81 98 LEU A CA 1
ATOM 732 C C . LEU A 1 98 ? -7.746 10.542 -15.405 1.00 94.81 98 LEU A C 1
ATOM 734 O O . LEU A 1 98 ? -8.769 11.068 -14.966 1.00 94.81 98 LEU A O 1
ATOM 738 N N . MET A 1 99 ? -7.573 10.303 -16.710 1.00 94.94 99 MET A N 1
ATOM 739 C CA . MET A 1 99 ? -8.589 10.628 -17.719 1.00 94.94 99 MET A CA 1
ATOM 740 C C . MET A 1 99 ? -9.888 9.855 -17.491 1.00 94.94 99 MET A C 1
ATOM 742 O O . MET A 1 99 ? -10.961 10.454 -17.466 1.00 94.94 99 MET A O 1
ATOM 746 N N . VAL A 1 100 ? -9.804 8.538 -17.288 1.00 95.50 100 VAL A N 1
ATOM 747 C CA . VAL A 1 100 ? -10.975 7.679 -17.073 1.00 95.50 100 VAL A CA 1
ATOM 748 C C . VAL A 1 100 ? -11.697 8.079 -15.790 1.00 95.50 100 VAL A C 1
ATOM 750 O O . VAL A 1 100 ? -12.909 8.271 -15.813 1.00 95.50 100 VAL A O 1
ATOM 753 N N . THR A 1 101 ? -10.973 8.283 -14.688 1.00 93.75 101 THR A N 1
ATOM 754 C CA . THR A 1 101 ? -11.571 8.702 -13.410 1.00 93.75 101 THR A CA 1
ATOM 755 C C . THR A 1 101 ? -12.239 10.071 -13.533 1.00 93.75 101 THR A C 1
ATOM 757 O O . THR A 1 101 ? -13.377 10.247 -13.093 1.00 93.75 101 THR A O 1
ATOM 760 N N . GLY A 1 102 ? -11.572 11.034 -14.181 1.00 92.19 102 GLY A N 1
ATOM 761 C CA . GLY A 1 102 ? -12.124 12.364 -14.434 1.00 92.19 102 GLY A CA 1
ATOM 762 C C . GLY A 1 102 ? -13.383 12.320 -15.302 1.00 92.19 102 GLY A C 1
ATOM 763 O O . GLY A 1 102 ? -14.387 12.955 -14.972 1.00 92.19 102 GLY A O 1
ATOM 764 N N . TRP A 1 103 ? -13.372 11.512 -16.363 1.00 92.81 103 TRP A N 1
ATOM 765 C CA . TRP A 1 103 ? -14.516 11.353 -17.253 1.00 92.81 103 TRP A CA 1
ATOM 766 C C . TRP A 1 103 ? -15.688 10.651 -16.561 1.00 92.81 103 TRP A C 1
ATOM 768 O O . TRP A 1 103 ? -16.815 11.143 -16.625 1.00 92.81 103 TRP A O 1
ATOM 778 N N . VAL A 1 104 ? -15.440 9.560 -15.829 1.00 93.75 104 VAL A N 1
ATOM 779 C CA . VAL A 1 104 ? -16.463 8.862 -15.031 1.00 93.75 104 VAL A CA 1
ATOM 780 C C . VAL A 1 104 ? -17.108 9.825 -14.038 1.00 93.75 104 VAL A C 1
ATOM 782 O O . VAL A 1 104 ? -18.337 9.909 -13.968 1.00 93.75 104 VAL A O 1
ATOM 785 N N . HIS A 1 105 ? -16.302 10.617 -13.328 1.00 91.25 105 HIS A N 1
ATOM 786 C CA . HIS A 1 105 ? -16.809 11.627 -12.408 1.00 91.25 105 HIS A CA 1
ATOM 787 C C . HIS A 1 105 ? -17.660 12.682 -13.133 1.00 91.25 105 HIS A C 1
ATOM 789 O O . HIS A 1 105 ? -18.758 13.010 -12.684 1.00 91.25 105 HIS A O 1
ATOM 795 N N . GLN A 1 106 ? -17.217 13.174 -14.292 1.00 86.69 106 GLN A N 1
ATOM 796 C CA . GLN A 1 106 ? -17.966 14.153 -15.079 1.00 86.69 106 GLN A CA 1
ATOM 797 C C . GLN A 1 106 ? -19.291 13.587 -15.619 1.00 86.69 106 GLN A C 1
ATOM 799 O O . GLN A 1 106 ? -20.303 14.289 -15.600 1.00 86.69 106 GLN A O 1
ATOM 804 N N . VAL A 1 107 ? -19.323 12.320 -16.043 1.00 86.19 107 VAL A N 1
ATOM 805 C CA . VAL A 1 107 ? -20.531 11.623 -16.518 1.00 86.19 107 VAL A CA 1
ATOM 806 C C . VAL A 1 107 ? -21.538 11.424 -15.386 1.00 86.19 107 VAL A C 1
ATOM 808 O O . VAL A 1 107 ? -22.722 11.722 -15.563 1.00 86.19 107 VAL A O 1
ATOM 811 N N . LEU A 1 108 ? -21.082 10.976 -14.213 1.00 85.94 108 LEU A N 1
ATOM 812 C CA . LEU A 1 108 ? -21.931 10.820 -13.030 1.00 85.94 108 LEU A CA 1
ATOM 813 C C . LEU A 1 108 ? -22.509 12.166 -12.581 1.00 85.94 108 LEU A C 1
ATOM 815 O O . LEU A 1 108 ? -23.704 12.266 -12.302 1.00 85.94 108 LEU A O 1
ATOM 819 N N . ARG A 1 109 ? -21.702 13.233 -12.608 1.00 80.69 109 ARG A N 1
ATOM 820 C CA . ARG A 1 109 ? -22.152 14.583 -12.247 1.00 80.69 109 ARG A CA 1
ATOM 821 C C . ARG A 1 109 ? -23.137 15.167 -13.266 1.00 80.69 109 ARG A C 1
ATOM 823 O O . ARG A 1 109 ? -24.095 15.823 -12.870 1.00 80.69 109 ARG A O 1
ATOM 830 N N . LYS A 1 110 ? -22.964 14.879 -14.563 1.00 68.12 110 LYS A N 1
ATOM 831 C CA . LYS A 1 110 ? -23.895 15.295 -15.630 1.00 68.12 110 LYS A CA 1
ATOM 832 C C . LYS A 1 110 ? -25.248 14.571 -15.532 1.00 68.12 110 LYS A C 1
ATOM 834 O O . LYS A 1 110 ? -26.280 15.192 -15.762 1.00 68.12 110 LYS A O 1
ATOM 839 N N . LYS A 1 111 ? -25.265 13.297 -15.112 1.00 57.22 111 LYS A N 1
ATOM 840 C CA . LYS A 1 111 ? -26.507 12.555 -14.804 1.00 57.22 111 LYS A CA 1
ATOM 841 C C . LYS A 1 111 ? -27.176 13.017 -13.501 1.00 57.22 111 LYS A C 1
ATOM 843 O O . LYS A 1 111 ? -28.400 13.064 -13.449 1.00 57.22 111 LYS A O 1
ATOM 848 N N . GLY A 1 112 ? -26.401 13.407 -12.486 1.00 54.59 112 GLY A N 1
ATOM 849 C CA . GLY A 1 112 ? -26.924 13.974 -11.234 1.00 54.59 112 GLY A CA 1
ATOM 850 C C . GLY A 1 112 ? -27.545 15.369 -11.396 1.00 54.59 112 GLY A C 1
ATOM 851 O O . GLY A 1 112 ? -28.601 15.638 -10.833 1.00 54.59 112 GLY A O 1
ATOM 852 N N . ALA A 1 113 ? -26.958 16.234 -12.231 1.00 49.88 113 ALA A N 1
ATOM 853 C CA . ALA A 1 113 ? -27.495 17.572 -12.511 1.00 49.88 113 ALA A CA 1
ATOM 854 C C . ALA A 1 113 ? -28.825 17.544 -13.292 1.00 49.88 113 ALA A C 1
ATOM 856 O O . ALA A 1 113 ? -29.675 18.410 -13.097 1.00 49.88 113 ALA A O 1
ATOM 857 N N . SER A 1 114 ? -29.051 16.514 -14.116 1.00 41.34 114 SER A N 1
ATOM 858 C CA . SER A 1 114 ? -30.316 16.334 -14.845 1.00 41.34 114 SER A CA 1
ATOM 859 C C . SER A 1 114 ? -31.486 15.881 -13.958 1.00 41.34 114 SER A C 1
ATOM 861 O O . SER A 1 114 ? -32.618 15.898 -14.424 1.00 41.34 114 SER A O 1
ATOM 863 N N . LYS A 1 115 ? -31.239 15.470 -12.705 1.00 41.69 115 LYS A N 1
ATOM 864 C CA . LYS A 1 115 ? -32.284 15.100 -11.731 1.00 41.69 115 LYS A CA 1
ATOM 865 C C . LYS A 1 115 ? -32.623 16.225 -10.742 1.00 41.69 115 LYS A C 1
ATOM 867 O O . LYS A 1 115 ? -33.637 16.120 -10.065 1.00 41.69 115 LYS A O 1
ATOM 872 N N . VAL A 1 116 ? -31.812 17.286 -10.662 1.00 47.62 116 VAL A N 1
ATOM 873 C CA . VAL A 1 116 ? -32.068 18.450 -9.785 1.00 47.62 116 VAL A CA 1
ATOM 874 C C . VAL A 1 116 ? -32.810 19.569 -10.528 1.00 47.62 116 VAL A C 1
ATOM 876 O O . VAL A 1 116 ? -33.659 20.228 -9.942 1.00 47.62 116 VAL A O 1
ATOM 879 N N . SER A 1 117 ? -32.598 19.726 -11.839 1.00 41.41 117 SER A N 1
ATOM 880 C CA . SER A 1 117 ? -33.287 20.735 -12.668 1.00 41.41 117 SER A CA 1
ATOM 881 C C . SER A 1 117 ? -34.695 20.318 -13.137 1.00 41.41 117 SER A C 1
ATOM 883 O O . SER A 1 117 ? -35.139 20.721 -14.210 1.00 41.41 117 SER A O 1
ATOM 885 N N . THR A 1 118 ? -35.394 19.470 -12.383 1.00 40.03 118 THR A N 1
ATOM 886 C CA . THR A 1 118 ? -36.813 19.132 -12.635 1.00 40.03 118 THR A CA 1
ATOM 887 C C . THR A 1 118 ? -37.656 19.187 -11.358 1.00 40.03 118 THR A C 1
ATOM 889 O O . THR A 1 118 ? -38.812 18.784 -11.373 1.00 40.03 118 THR A O 1
ATOM 892 N N . ALA A 1 119 ? -37.095 19.696 -10.255 1.00 44.97 119 ALA A N 1
ATOM 893 C CA . ALA A 1 119 ? -37.791 19.870 -8.977 1.00 44.97 119 ALA A CA 1
ATOM 894 C C . ALA A 1 119 ? -38.063 21.349 -8.625 1.00 44.97 119 ALA A C 1
ATOM 896 O O . ALA A 1 119 ? -38.372 21.649 -7.480 1.00 44.97 119 ALA A O 1
ATOM 897 N N . THR A 1 120 ? -37.934 22.279 -9.581 1.00 45.88 120 THR A N 1
ATOM 898 C CA . THR A 1 120 ? -38.154 23.727 -9.361 1.00 45.88 120 THR A CA 1
ATOM 899 C C . THR A 1 120 ? -39.044 24.378 -10.426 1.00 45.88 120 THR A C 1
ATOM 901 O O . THR A 1 120 ? -38.931 25.569 -10.694 1.00 45.88 120 THR A O 1
ATOM 904 N N . THR A 1 121 ? -39.923 23.614 -11.077 1.00 46.72 121 THR A N 1
ATOM 905 C CA . THR A 1 121 ? -40.955 24.170 -11.973 1.00 46.72 121 THR A CA 1
ATOM 906 C C . THR A 1 121 ? -42.294 23.530 -11.645 1.00 46.72 121 THR A C 1
ATOM 908 O O . THR A 1 121 ? -42.840 22.772 -12.435 1.00 46.72 121 THR A O 1
ATOM 911 N N . HIS A 1 122 ? -42.757 23.758 -10.421 1.00 44.72 122 HIS A N 1
ATOM 912 C CA . HIS A 1 122 ? -44.164 23.676 -10.045 1.00 44.72 122 HIS A CA 1
ATOM 913 C C . HIS A 1 122 ? -44.333 24.389 -8.699 1.00 44.72 122 HIS A C 1
ATOM 915 O O . HIS A 1 122 ? -44.584 23.753 -7.687 1.00 44.72 122 HIS A O 1
ATOM 921 N N . ASP A 1 123 ? -44.126 25.704 -8.717 1.00 38.72 123 ASP A N 1
ATOM 922 C CA . ASP A 1 123 ? -44.760 26.665 -7.811 1.00 38.72 123 ASP A CA 1
ATOM 923 C C . ASP A 1 123 ? -45.024 27.943 -8.618 1.00 38.72 123 ASP A C 1
ATOM 925 O O . ASP A 1 123 ? -44.066 28.426 -9.272 1.00 38.72 123 ASP A O 1
#

Mean predicted aligned error: 10.23 Å

Sequence (123 aa):
MIKQCAIILGCLTIGELIVSLTGIKLPASIIGMILLTVSLRAGWIKVQSVKEIADLLTKNLAFFFVPSGVAIMLYLKVIQASFWPIVISALGSTVIILMVTGWVHQVLRKKGASKVSTATTHD

InterPro domains:
  IPR005538 LrgA/CidA family [PF03788] (13-104)
  IPR005538 LrgA/CidA family [PTHR33931] (1-114)